Protein AF-A0A932B809-F1 (afdb_monomer)

Secondary structure (DSSP, 8-state):
-HHHHHHHHHHHHTTSS-HHHHHHHHHHHHHHHHHHTTT-HHHHHHHHHH-

Nearest PDB structures (foldseek):
  6vme-assembly4_H  TM=7.449E-01  e=7.291E+00  Homo sapiens
  6vme-assembly2_F  TM=7.468E-01  e=7.811E+00  Homo sapiens

Structure (mmCIF, N/CA/C/O backbone):
data_AF-A0A932B809-F1
#
_entry.id   AF-A0A932B809-F1
#
loop_
_atom_site.group_PDB
_atom_site.id
_atom_site.type_symbol
_atom_site.label_atom_id
_atom_site.label_alt_id
_atom_site.label_comp_id
_atom_site.label_asym_id
_atom_site.label_entity_id
_atom_site.label_seq_id
_atom_site.pdbx_PDB_ins_code
_atom_site.Cartn_x
_atom_site.Cartn_y
_atom_site.Cartn_z
_atom_site.occupancy
_atom_site.B_iso_or_equiv
_atom_site.auth_seq_id
_atom_site.auth_comp_id
_atom_site.auth_asym_id
_atom_site.auth_atom_id
_atom_site.pdbx_PDB_model_num
ATOM 1 N N . MET A 1 1 ? 2.175 5.825 -9.012 1.00 85.81 1 MET A N 1
ATOM 2 C CA . MET A 1 1 ? 1.912 5.247 -7.676 1.00 85.81 1 MET A CA 1
ATOM 3 C C . MET A 1 1 ? 1.702 6.309 -6.592 1.00 85.81 1 MET A C 1
ATOM 5 O O . MET A 1 1 ? 0.694 6.255 -5.902 1.00 85.81 1 MET A O 1
ATOM 9 N N . ASN A 1 2 ? 2.563 7.330 -6.489 1.00 88.62 2 ASN A N 1
ATOM 10 C CA . ASN A 1 2 ? 2.491 8.355 -5.427 1.00 88.62 2 ASN A CA 1
ATOM 11 C C . ASN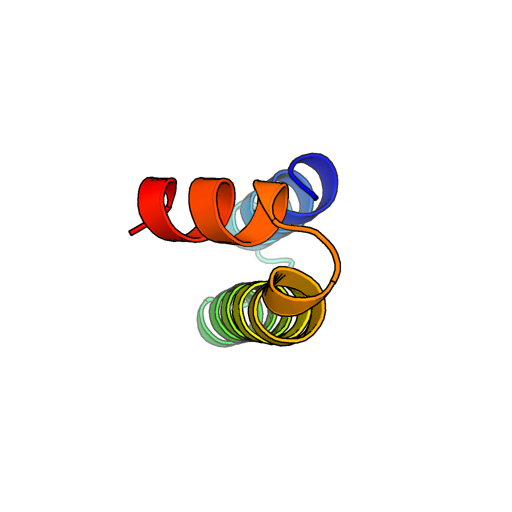 A 1 2 ? 1.134 9.078 -5.285 1.00 88.62 2 ASN A C 1
ATOM 13 O O . ASN A 1 2 ? 0.698 9.324 -4.166 1.00 88.62 2 ASN A O 1
ATOM 17 N N . THR A 1 3 ? 0.436 9.381 -6.386 1.00 95.12 3 THR A N 1
ATOM 18 C CA . THR A 1 3 ? -0.889 10.032 -6.338 1.00 95.12 3 THR A CA 1
ATOM 19 C C . THR A 1 3 ? -1.935 9.183 -5.614 1.00 95.12 3 THR A C 1
ATOM 21 O O . THR A 1 3 ? -2.747 9.716 -4.865 1.00 95.12 3 THR A O 1
ATOM 24 N N . TYR A 1 4 ? -1.897 7.862 -5.801 1.00 96.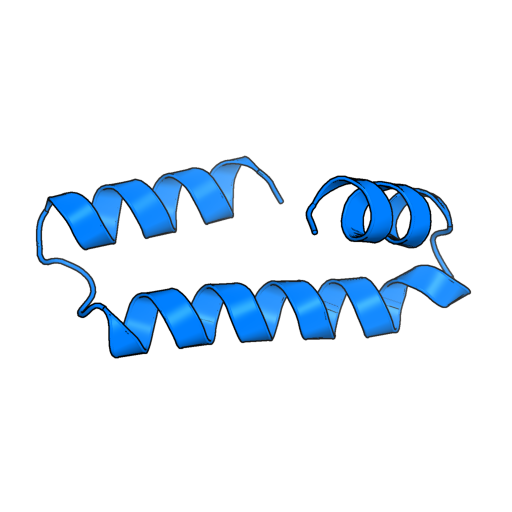00 4 TYR A N 1
ATOM 25 C CA . TYR A 1 4 ? -2.822 6.939 -5.147 1.00 96.00 4 TYR A CA 1
ATOM 26 C C . TYR A 1 4 ? -2.535 6.816 -3.643 1.00 96.00 4 TYR A C 1
ATOM 28 O O . TYR A 1 4 ? -3.454 6.864 -2.830 1.00 96.00 4 TYR A O 1
ATOM 36 N N . LEU A 1 5 ? -1.257 6.754 -3.262 1.00 95.62 5 LEU A N 1
ATOM 37 C CA . LEU A 1 5 ? -0.846 6.728 -1.854 1.00 95.62 5 LEU A CA 1
ATOM 38 C C . LEU A 1 5 ? -1.245 8.011 -1.122 1.00 95.62 5 LEU A C 1
ATOM 40 O O . LEU A 1 5 ? -1.763 7.960 -0.008 1.00 95.62 5 LEU A O 1
ATOM 44 N N . LEU A 1 6 ? -1.072 9.161 -1.780 1.00 96.69 6 LEU A N 1
ATOM 45 C CA . LEU A 1 6 ? -1.517 10.445 -1.249 1.00 96.69 6 LEU A CA 1
ATOM 46 C C . LEU A 1 6 ? -3.042 10.479 -1.066 1.00 96.69 6 LEU A C 1
ATOM 48 O O . LEU A 1 6 ? -3.523 10.959 -0.041 1.00 96.69 6 LEU A O 1
ATOM 52 N N . TYR A 1 7 ? -3.798 9.939 -2.028 1.00 97.25 7 TYR A N 1
ATOM 53 C CA . TYR A 1 7 ? -5.249 9.798 -1.914 1.00 97.25 7 TYR A CA 1
ATOM 54 C C . TYR A 1 7 ? -5.646 8.931 -0.711 1.00 97.25 7 TYR A C 1
ATOM 56 O O . TYR A 1 7 ? -6.467 9.368 0.093 1.00 97.25 7 TYR A O 1
ATOM 64 N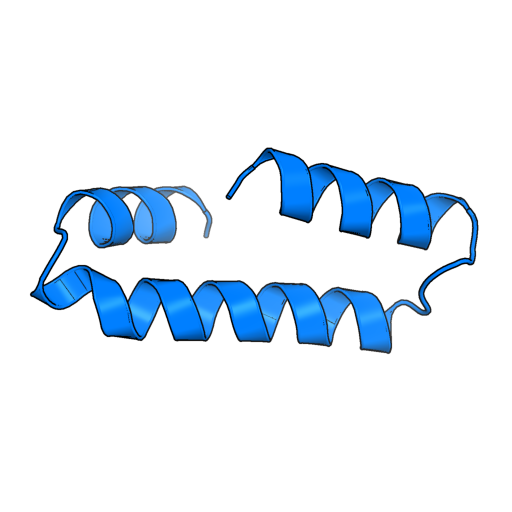 N . CYS A 1 8 ? -5.031 7.759 -0.529 1.00 96.81 8 CYS A N 1
ATOM 65 C CA . CYS A 1 8 ? -5.321 6.883 0.610 1.00 96.81 8 CYS A CA 1
ATOM 66 C C . CYS A 1 8 ? -5.027 7.576 1.949 1.00 96.81 8 CYS A C 1
ATOM 68 O O . CYS A 1 8 ? -5.851 7.532 2.865 1.00 96.81 8 CYS A O 1
ATOM 70 N N . GLY A 1 9 ? -3.899 8.288 2.043 1.00 97.06 9 GLY A N 1
ATOM 71 C CA . GLY A 1 9 ? -3.552 9.073 3.228 1.00 97.06 9 GLY A CA 1
ATOM 72 C C . GLY A 1 9 ? -4.568 10.182 3.517 1.00 97.06 9 GLY A C 1
ATOM 73 O O . GLY A 1 9 ? -5.014 10.341 4.655 1.00 97.06 9 GLY A O 1
ATOM 74 N N . PHE A 1 10 ? -5.003 10.908 2.483 1.00 97.81 10 PHE A N 1
ATOM 75 C CA . PHE A 1 10 ? -6.048 11.924 2.614 1.00 97.81 10 PHE A CA 1
ATOM 76 C C . PHE A 1 10 ? -7.384 11.321 3.074 1.00 97.81 10 PHE A C 1
ATOM 78 O O . PHE A 1 10 ? -8.030 11.873 3.966 1.00 97.81 10 PHE A O 1
ATOM 85 N N . GLN A 1 11 ? -7.777 10.169 2.526 1.00 97.81 11 GLN A N 1
ATOM 86 C CA . GLN A 1 11 ? -9.003 9.478 2.928 1.00 97.81 11 GLN A CA 1
ATOM 87 C C . GLN A 1 11 ? -8.942 9.008 4.384 1.00 97.81 11 GLN A C 1
ATOM 89 O O . GLN A 1 11 ? -9.912 9.221 5.114 1.00 97.81 11 GLN A O 1
ATOM 94 N N . LYS A 1 12 ? -7.802 8.475 4.851 1.00 97.69 12 LYS A N 1
ATOM 95 C CA . LYS A 1 12 ? -7.59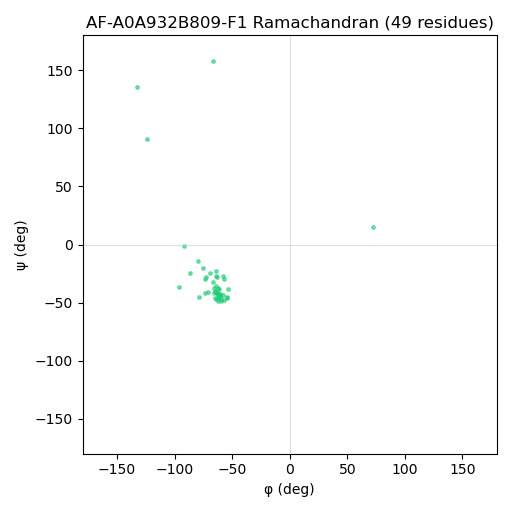5 8.133 6.272 1.00 97.69 12 LYS A CA 1
ATOM 96 C C . LYS A 1 12 ? -7.793 9.360 7.170 1.00 97.69 12 LYS A C 1
ATOM 98 O O . LYS A 1 12 ? -8.548 9.299 8.136 1.00 97.69 12 LYS A O 1
ATOM 103 N N . MET A 1 13 ? -7.194 10.504 6.824 1.00 97.31 13 MET A N 1
ATOM 104 C CA . MET A 1 13 ? -7.335 11.750 7.601 1.00 97.31 13 MET A CA 1
ATOM 105 C C . MET A 1 13 ? -8.773 12.283 7.656 1.00 97.31 13 MET A C 1
ATOM 107 O O . MET A 1 13 ? -9.142 12.973 8.606 1.00 97.31 13 MET A O 1
ATOM 111 N N . ARG A 1 14 ? -9.589 11.991 6.640 1.00 97.19 14 ARG A N 1
ATOM 112 C CA . ARG A 1 14 ? -10.995 12.412 6.563 1.00 97.19 14 ARG A CA 1
ATOM 113 C C . ARG A 1 14 ? -11.977 11.391 7.145 1.00 97.19 14 ARG A C 1
ATOM 115 O O . ARG A 1 14 ? -13.173 11.665 7.142 1.00 97.19 14 ARG A O 1
ATOM 122 N N . GLY A 1 15 ? -11.497 10.243 7.628 1.00 95.88 15 GLY A N 1
ATOM 123 C CA . GLY A 1 15 ? -12.345 9.135 8.077 1.00 95.88 15 GLY A CA 1
ATOM 124 C C . GLY A 1 15 ? -13.030 8.373 6.936 1.00 95.88 15 GLY A C 1
ATOM 125 O O . GLY A 1 15 ? -13.970 7.628 7.185 1.00 95.88 15 GLY A O 1
ATOM 126 N N . GLY A 1 16 ? -12.584 8.564 5.690 1.00 96.31 16 GLY A N 1
ATOM 127 C CA . GLY A 1 16 ? -13.041 7.800 4.525 1.00 96.31 16 GLY A CA 1
ATOM 128 C C . GLY A 1 16 ? -12.393 6.417 4.406 1.00 96.31 16 GLY A C 1
ATOM 129 O O . GLY A 1 16 ? -12.883 5.593 3.644 1.00 96.31 16 GLY A O 1
ATOM 130 N N . LEU A 1 17 ? -11.312 6.173 5.154 1.00 97.62 17 LEU A N 1
ATOM 131 C CA . LEU A 1 17 ? -10.726 4.853 5.381 1.00 97.62 17 LEU A CA 1
ATOM 132 C C . LEU A 1 17 ? -10.455 4.680 6.872 1.00 97.62 17 LEU A C 1
ATOM 134 O O . LEU A 1 17 ? -9.889 5.572 7.516 1.00 97.62 17 LEU A O 1
ATOM 138 N N . LEU A 1 18 ? -10.807 3.515 7.405 1.00 97.81 18 LEU A N 1
ATOM 139 C CA . LEU A 1 18 ? -10.304 3.062 8.692 1.00 97.81 18 LEU A CA 1
ATOM 140 C C . LEU A 1 18 ? -8.801 2.790 8.591 1.00 97.81 18 LEU A C 1
ATOM 142 O O . LEU A 1 18 ? -8.260 2.511 7.522 1.00 97.81 18 LEU A O 1
ATOM 146 N N . GLU A 1 19 ? -8.121 2.808 9.7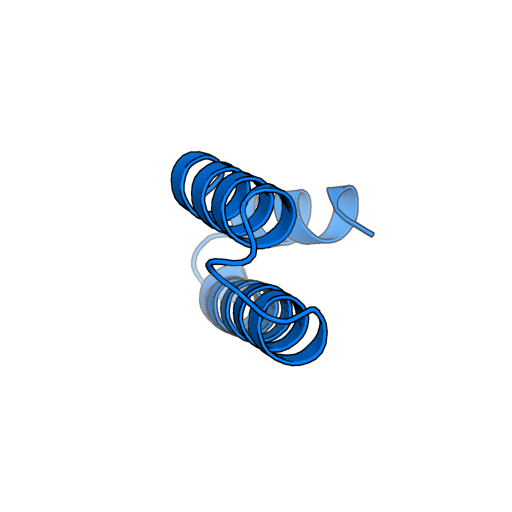33 1.00 96.56 19 GLU A N 1
ATOM 147 C CA . GLU A 1 19 ? -6.692 2.497 9.7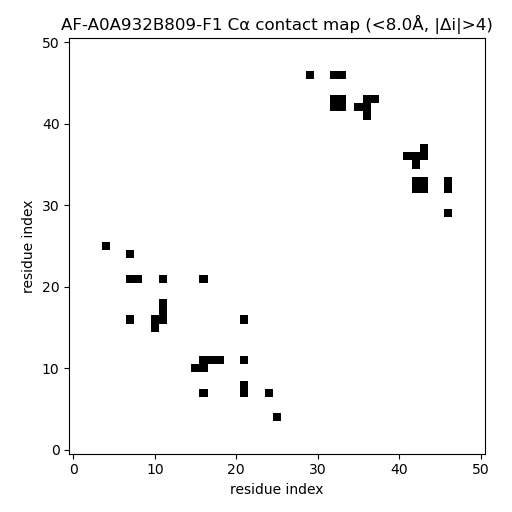98 1.00 96.56 19 GLU A CA 1
ATOM 148 C C . GLU A 1 19 ? -6.367 1.129 9.184 1.00 96.56 19 GLU A C 1
ATOM 150 O O . GLU A 1 19 ? -5.511 1.036 8.311 1.00 96.56 19 GLU A O 1
ATOM 155 N N . ALA A 1 20 ? -7.147 0.102 9.529 1.00 97.69 20 ALA A N 1
ATOM 156 C CA . ALA A 1 20 ? -6.977 -1.237 8.974 1.00 97.69 20 ALA A CA 1
ATOM 157 C C . ALA A 1 20 ? -7.234 -1.316 7.458 1.00 97.69 20 ALA A C 1
ATOM 159 O O . ALA A 1 20 ? -6.704 -2.205 6.799 1.00 97.69 20 ALA A O 1
ATOM 160 N N . GLU A 1 21 ? -8.065 -0.435 6.898 1.00 97.75 21 GLU A N 1
ATOM 161 C CA . GLU A 1 21 ? -8.333 -0.400 5.456 1.00 97.75 21 GLU A CA 1
ATOM 162 C C . GLU A 1 21 ? -7.188 0.288 4.721 1.00 97.75 21 GLU A C 1
ATOM 164 O O . GLU A 1 21 ? -6.674 -0.255 3.749 1.00 97.75 21 GLU A O 1
ATOM 169 N N . HIS A 1 22 ? -6.713 1.421 5.243 1.00 97.56 22 HIS A N 1
ATOM 170 C CA . HIS A 1 22 ? -5.519 2.086 4.734 1.00 97.56 22 HIS A CA 1
ATOM 171 C C . HIS A 1 22 ? -4.311 1.139 4.705 1.00 97.56 22 HIS A C 1
ATOM 173 O O . HIS A 1 22 ? -3.611 1.063 3.698 1.00 97.56 22 HIS A O 1
ATOM 179 N N . ASP A 1 23 ? -4.085 0.378 5.775 1.00 97.31 23 ASP A N 1
ATOM 180 C CA . ASP A 1 23 ? -2.939 -0.530 5.854 1.00 97.31 23 ASP A CA 1
ATOM 181 C C . ASP A 1 23 ? -3.034 -1.679 4.839 1.00 97.31 23 ASP A C 1
ATOM 183 O O . ASP A 1 23 ? -2.011 -2.098 4.290 1.00 97.31 23 ASP A O 1
ATOM 187 N N . ARG A 1 24 ? -4.252 -2.140 4.513 1.00 97.88 24 ARG A N 1
ATOM 188 C CA . ARG A 1 24 ? -4.468 -3.097 3.415 1.00 97.88 24 ARG A CA 1
ATOM 189 C C . ARG A 1 24 ? -4.126 -2.493 2.061 1.00 97.88 24 ARG A C 1
ATOM 191 O O . ARG A 1 24 ? -3.491 -3.179 1.266 1.00 97.88 24 ARG A O 1
ATOM 198 N N . GLU A 1 25 ? -4.489 -1.237 1.807 1.00 97.56 25 GLU A N 1
ATOM 199 C CA . GLU A 1 25 ? -4.129 -0.574 0.547 1.00 97.56 25 GLU A CA 1
ATOM 200 C C . GLU A 1 25 ? -2.609 -0.418 0.410 1.00 97.56 25 GLU A C 1
ATOM 202 O O . GLU A 1 25 ? -2.044 -0.682 -0.653 1.00 97.56 25 GLU A O 1
ATOM 207 N N . ILE A 1 26 ? -1.908 -0.073 1.496 1.00 96.94 26 ILE A N 1
ATOM 208 C CA . ILE A 1 26 ? -0.437 -0.024 1.492 1.00 96.94 26 ILE A CA 1
ATOM 209 C C . ILE A 1 26 ? 0.159 -1.412 1.221 1.00 96.94 26 ILE A C 1
ATOM 211 O O . ILE A 1 26 ? 1.094 -1.527 0.423 1.00 96.94 26 ILE A O 1
ATOM 215 N N . ALA A 1 27 ? -0.376 -2.464 1.848 1.00 97.31 27 ALA A N 1
ATOM 216 C CA . ALA A 1 27 ? 0.079 -3.835 1.624 1.00 97.31 27 ALA A CA 1
ATOM 217 C 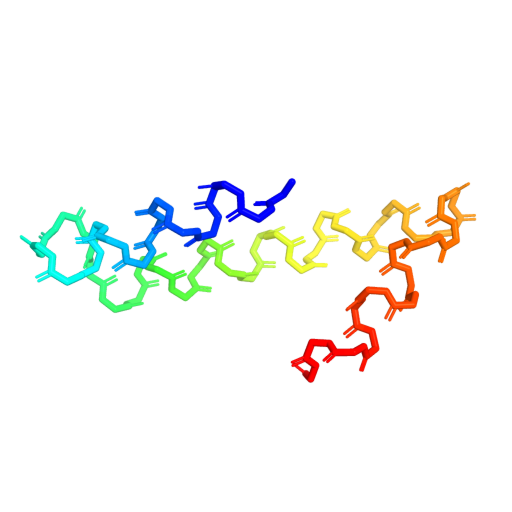C . ALA A 1 27 ? -0.134 -4.278 0.168 1.00 97.31 27 ALA A C 1
ATOM 219 O O . ALA A 1 27 ? 0.801 -4.788 -0.450 1.00 97.31 27 ALA A O 1
ATOM 220 N N . LEU A 1 28 ? -1.313 -4.006 -0.399 1.00 97.31 28 LEU A N 1
ATOM 221 C CA . LEU A 1 28 ? -1.645 -4.308 -1.792 1.00 97.31 28 LEU A CA 1
ATOM 222 C C . LEU A 1 28 ? -0.676 -3.626 -2.765 1.00 97.31 28 LEU A C 1
ATOM 224 O O . LEU A 1 28 ? -0.202 -4.250 -3.717 1.00 97.31 28 LEU A O 1
ATOM 228 N N . VAL A 1 29 ? -0.349 -2.352 -2.527 1.00 96.62 29 VAL A N 1
ATOM 229 C CA . VAL A 1 29 ? 0.617 -1.623 -3.361 1.00 96.62 29 VAL A CA 1
ATOM 230 C C . VAL A 1 29 ? 2.006 -2.245 -3.250 1.00 96.62 29 VAL A C 1
ATOM 232 O O . VAL A 1 29 ? 2.639 -2.481 -4.279 1.00 96.62 29 VAL A O 1
ATOM 235 N N . LYS A 1 30 ? 2.481 -2.539 -2.033 1.00 95.88 30 LYS A N 1
ATOM 236 C CA . LYS A 1 30 ? 3.797 -3.166 -1.833 1.00 95.88 30 LYS A CA 1
ATOM 237 C C . LYS A 1 30 ? 3.882 -4.532 -2.521 1.00 95.88 30 LYS A C 1
ATOM 239 O O . LYS A 1 30 ? 4.876 -4.798 -3.192 1.00 95.88 30 LYS A O 1
ATOM 244 N N . GLU A 1 31 ? 2.842 -5.357 -2.420 1.00 97.06 31 GLU A N 1
ATOM 245 C CA . GLU A 1 31 ? 2.760 -6.649 -3.113 1.00 97.06 31 GLU A CA 1
ATOM 246 C C . GLU A 1 31 ? 2.775 -6.475 -4.637 1.00 97.06 31 GLU A C 1
ATOM 248 O O . GLU A 1 31 ? 3.571 -7.105 -5.333 1.00 97.06 31 GLU A O 1
ATOM 253 N N . THR A 1 32 ? 1.940 -5.576 -5.162 1.00 96.06 32 THR A N 1
ATOM 254 C CA . THR A 1 32 ? 1.843 -5.322 -6.606 1.00 96.06 32 THR A CA 1
ATOM 255 C C . THR A 1 32 ? 3.182 -4.861 -7.176 1.00 96.06 32 THR A C 1
ATOM 257 O O . THR A 1 32 ? 3.643 -5.392 -8.184 1.00 96.06 32 THR A O 1
ATOM 260 N N . LEU A 1 33 ? 3.841 -3.907 -6.515 1.00 95.12 33 LEU A N 1
ATOM 261 C CA . LEU A 1 33 ? 5.159 -3.430 -6.928 1.00 95.12 33 LEU A CA 1
ATOM 262 C C . LEU A 1 33 ? 6.233 -4.514 -6.784 1.00 95.12 33 LEU A C 1
ATOM 264 O O . LEU A 1 33 ? 7.106 -4.611 -7.641 1.00 95.12 33 LEU A O 1
ATOM 268 N N . GLY A 1 34 ? 6.161 -5.346 -5.742 1.00 95.69 34 GLY A N 1
ATOM 269 C CA . GLY A 1 34 ? 7.087 -6.460 -5.538 1.00 95.69 34 GLY A CA 1
ATOM 270 C C . GLY A 1 34 ? 6.983 -7.518 -6.636 1.00 95.69 34 GLY A C 1
ATOM 271 O O . GLY A 1 34 ? 7.997 -8.056 -7.067 1.00 95.69 34 GLY A O 1
ATOM 272 N N . ASN A 1 35 ? 5.778 -7.761 -7.152 1.00 96.31 35 ASN A N 1
ATOM 273 C CA . ASN A 1 35 ? 5.562 -8.665 -8.282 1.00 96.31 35 ASN A CA 1
ATOM 274 C C . ASN A 1 35 ? 6.049 -8.075 -9.616 1.00 96.31 35 ASN A C 1
ATOM 276 O O . ASN A 1 35 ? 6.420 -8.825 -10.518 1.00 96.31 35 ASN A O 1
ATOM 280 N N . LEU A 1 36 ? 6.056 -6.745 -9.751 1.00 95.44 36 LEU A N 1
ATOM 281 C CA . LEU A 1 36 ? 6.536 -6.045 -10.948 1.00 95.44 36 LEU A CA 1
ATOM 282 C C . LEU A 1 36 ? 8.047 -5.789 -10.932 1.00 95.44 36 LEU A C 1
ATOM 284 O O . LEU A 1 36 ? 8.653 -5.674 -11.996 1.00 95.44 36 LEU A O 1
ATOM 288 N N . SER A 1 37 ? 8.673 -5.739 -9.756 1.00 93.69 37 SER A N 1
ATOM 289 C CA . SER A 1 3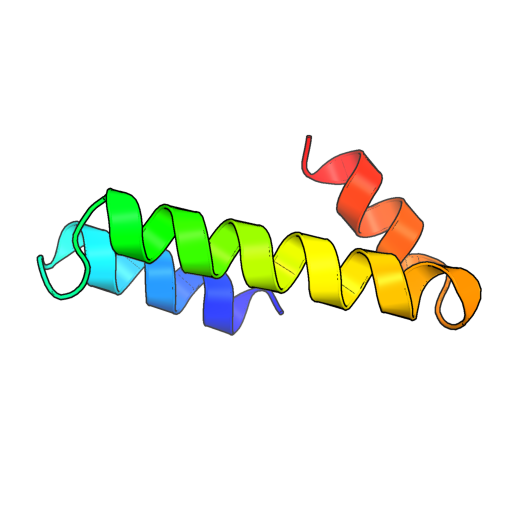7 ? 10.095 -5.416 -9.604 1.00 93.69 37 SER A CA 1
ATOM 290 C C . SER A 1 37 ? 11.077 -6.318 -10.379 1.00 93.69 37 SER A C 1
ATOM 292 O O . SER A 1 37 ? 12.103 -5.791 -10.819 1.00 93.69 37 SER A O 1
ATOM 294 N N . PRO A 1 38 ? 10.801 -7.617 -10.651 1.00 92.62 38 PRO A N 1
ATOM 295 C CA . PRO A 1 38 ? 11.674 -8.439 -11.494 1.00 92.62 38 PRO A CA 1
ATOM 296 C C . PRO A 1 38 ? 11.662 -8.025 -12.972 1.00 92.62 38 PRO A C 1
ATOM 298 O O . PRO A 1 38 ? 12.611 -8.317 -13.698 1.00 92.62 38 PRO A O 1
ATOM 301 N N . VAL A 1 39 ? 10.581 -7.384 -13.425 1.00 93.56 39 VAL A N 1
ATOM 302 C CA . VAL A 1 39 ? 10.390 -6.934 -14.814 1.00 93.56 39 VAL A CA 1
ATOM 303 C C . VAL A 1 39 ? 10.781 -5.462 -14.963 1.00 93.56 39 VAL A C 1
ATOM 305 O O . VAL A 1 39 ? 11.367 -5.064 -15.968 1.00 93.56 39 VAL A O 1
ATOM 308 N N . GLU A 1 40 ? 10.494 -4.659 -13.943 1.00 94.12 40 GLU A N 1
ATOM 309 C CA . GLU A 1 40 ? 10.715 -3.219 -13.897 1.00 94.12 40 GLU A CA 1
ATOM 310 C C . GLU A 1 40 ? 11.583 -2.863 -12.679 1.00 94.12 40 GLU A C 1
ATOM 312 O O . GLU A 1 40 ? 11.091 -2.580 -11.586 1.00 94.12 40 GLU A O 1
ATOM 317 N N . THR A 1 41 ? 12.903 -2.840 -12.877 1.00 91.69 41 THR A N 1
ATOM 318 C CA . THR A 1 41 ? 13.909 -2.686 -11.808 1.00 91.69 41 THR A CA 1
ATOM 319 C C . THR A 1 41 ? 13.778 -1.411 -10.976 1.00 91.69 41 THR A C 1
ATOM 321 O O . THR A 1 41 ? 14.148 -1.407 -9.805 1.00 91.69 41 THR A O 1
ATOM 324 N N . HIS A 1 42 ? 13.215 -0.334 -11.527 1.00 93.12 42 HIS A N 1
ATOM 325 C CA . HIS A 1 42 ? 13.003 0.907 -10.776 1.00 93.12 42 HIS A CA 1
ATOM 326 C C . HIS A 1 42 ? 12.013 0.738 -9.607 1.00 93.12 42 HIS A C 1
ATOM 328 O O . HIS A 1 42 ? 12.077 1.496 -8.638 1.00 93.12 42 HIS A O 1
ATOM 334 N N . TRP A 1 43 ? 11.129 -0.269 -9.648 1.00 94.69 43 TRP A N 1
ATOM 335 C CA . TRP A 1 43 ? 10.251 -0.575 -8.517 1.00 94.69 43 TRP A CA 1
ATOM 336 C C . TRP A 1 43 ? 10.987 -1.238 -7.354 1.00 94.69 43 TRP A C 1
ATOM 338 O O . TRP A 1 43 ? 10.608 -1.006 -6.210 1.00 94.69 43 TRP A O 1
ATOM 348 N N . ASP A 1 44 ? 12.056 -1.994 -7.611 1.00 93.94 44 ASP A N 1
ATOM 349 C CA . ASP A 1 44 ? 12.907 -2.550 -6.550 1.00 93.94 44 ASP A CA 1
ATOM 350 C C . ASP A 1 44 ? 13.625 -1.430 -5.778 1.00 93.94 44 ASP A C 1
ATOM 352 O O . ASP A 1 44 ? 13.590 -1.390 -4.548 1.00 93.94 44 ASP A O 1
ATOM 356 N N . GLU A 1 45 ? 14.207 -0.464 -6.495 1.00 94.44 45 GLU A N 1
ATOM 357 C CA . GLU A 1 45 ? 14.832 0.722 -5.891 1.00 94.44 45 GLU A CA 1
ATOM 358 C C . GLU A 1 45 ? 13.821 1.550 -5.091 1.00 94.44 45 GLU A C 1
ATOM 360 O O . GLU A 1 45 ? 14.091 1.955 -3.957 1.00 94.44 45 GLU A O 1
ATOM 365 N N . TYR A 1 46 ? 12.632 1.755 -5.659 1.00 94.56 46 TYR A N 1
ATOM 366 C CA . TYR A 1 46 ? 11.546 2.468 -4.999 1.00 94.56 46 TYR A CA 1
ATOM 367 C C . TYR A 1 46 ? 11.088 1.764 -3.712 1.00 94.56 46 TYR A C 1
ATOM 369 O O . TYR A 1 46 ? 10.940 2.418 -2.680 1.00 94.56 46 TYR A O 1
ATOM 377 N N . LEU A 1 47 ? 10.909 0.437 -3.735 1.00 94.12 47 LEU A N 1
ATOM 378 C CA . LEU A 1 47 ? 10.524 -0.345 -2.555 1.00 94.12 47 LEU A CA 1
ATOM 379 C C . LEU A 1 47 ? 11.608 -0.324 -1.471 1.00 94.12 47 LEU A C 1
ATOM 381 O O . LEU A 1 47 ? 11.282 -0.162 -0.296 1.00 94.12 47 LEU A O 1
ATOM 385 N N . LYS A 1 48 ? 12.888 -0.415 -1.850 1.00 94.12 48 LYS A N 1
ATOM 386 C CA . LYS A 1 48 ? 14.022 -0.299 -0.915 1.00 94.12 48 LYS A CA 1
ATOM 387 C C . LYS A 1 48 ? 14.086 1.066 -0.233 1.00 94.12 48 LYS A C 1
ATOM 389 O O . LYS A 1 48 ? 14.431 1.138 0.942 1.00 94.12 48 LYS A O 1
ATOM 394 N N . ALA A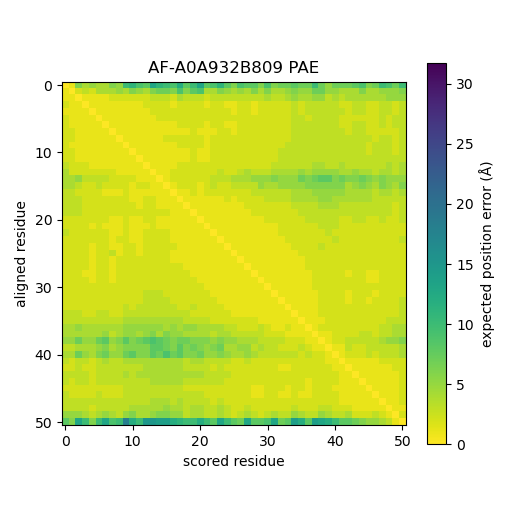 1 49 ? 13.756 2.138 -0.953 1.00 94.81 49 ALA A N 1
ATOM 395 C CA . ALA A 1 49 ? 13.726 3.492 -0.402 1.00 94.81 49 ALA A CA 1
ATOM 396 C C . ALA A 1 49 ? 12.506 3.760 0.500 1.00 94.81 49 ALA A C 1
ATOM 398 O O . ALA A 1 49 ? 12.533 4.701 1.292 1.00 94.81 49 ALA A O 1
ATOM 399 N N . TRP A 1 50 ? 11.440 2.962 0.381 1.00 91.38 50 TRP A N 1
ATOM 400 C CA . TRP A 1 50 ? 10.213 3.135 1.161 1.00 91.38 50 TRP A CA 1
ATOM 401 C C . TRP A 1 50 ? 10.396 2.714 2.630 1.00 91.38 50 TRP A C 1
ATOM 403 O O . TRP A 1 50 ? 9.932 3.426 3.522 1.00 91.38 50 TRP A O 1
ATOM 413 N N . GLY A 1 51 ? 11.096 1.604 2.892 1.00 72.69 51 GLY A N 1
ATOM 414 C CA . GLY A 1 51 ? 11.203 1.000 4.230 1.00 72.69 51 GLY A CA 1
ATOM 415 C C . GLY A 1 51 ? 10.238 -0.160 4.435 1.00 72.69 51 GLY A C 1
ATOM 416 O O . GLY A 1 51 ? 8.996 0.037 4.366 1.00 72.69 51 GLY A O 1
#

pLDDT: mean 95.1, std 3.96, range [72.69, 97.88]

Sequence (51 aa):
MNTYLLYCGFQKMRGGLLEAEHDREIALVKETLGNLSPVETHWDEYLKAWG

Foldseek 3Di:
DVVVLVVLVVCCVVVVDDPVRSVVVVVVVLVVLVVCCVVPVVSVVVSVVVD

Mean predicted aligned error: 2.61 Å

Solvent-accessible surface area (backbone atoms only — not comparable to full-atom values): 2960 Å² total; per-residue (Å²): 112,67,70,58,56,52,48,48,53,52,30,39,77,70,67,75,29,54,71,75,53,44,54,49,53,55,49,52,51,54,52,53,40,60,72,40,18,88,82,41,59,69,41,46,57,50,52,68,73,68,114

Radius of gyration: 12.02 Å; Cα contacts (8 Å, |Δi|>4): 24; chains: 1; bounding box: 28×21×25 Å